Protein AF-A0A4Y8V5C7-F1 (afdb_monomer_lite)

Secondary structure (DSSP, 8-state):
---HHHHHHHHHHHHHHHHHHHHHHHHHHHHHHHHHHHHHHS----EEEPPPEEETTEEEEEEEEGGGTT-TTGGG--EEEEEEEE-SSB-TTSSBPHHHHHHHHHHHHHHHHHHHHH--SSSPPEEEEEEEETTEEEEEEEES-HHHHHHHHHH---SS--EEEEEE-TT-HHHHHHHHT-

InterPro domains:
  IPR016097 Domain of unknown function DUF695 [PF05117] (61-177)

Structure (mmCIF, N/CA/C/O backbone):
data_AF-A0A4Y8V5C7-F1
#
_entry.id   AF-A0A4Y8V5C7-F1
#
loop_
_atom_site.group_PDB
_atom_site.id
_atom_site.type_symbol
_atom_site.label_atom_id
_atom_site.label_alt_id
_atom_site.label_comp_id
_atom_site.label_asym_id
_atom_site.label_entity_id
_atom_site.label_seq_id
_atom_site.pdbx_PDB_ins_code
_atom_site.Cartn_x
_atom_site.Cartn_y
_atom_site.Cartn_z
_atom_site.occupancy
_atom_site.B_iso_or_equiv
_atom_site.auth_seq_id
_atom_site.auth_comp_id
_atom_site.auth_asym_id
_atom_site.auth_atom_id
_atom_site.pdbx_PDB_model_num
ATOM 1 N N . MET A 1 1 ? 67.498 27.446 -24.872 1.00 53.22 1 MET A N 1
ATOM 2 C CA . MET A 1 1 ? 66.660 26.979 -25.997 1.00 53.22 1 MET A CA 1
ATOM 3 C C . MET A 1 1 ? 65.796 25.838 -25.494 1.00 53.22 1 MET A C 1
A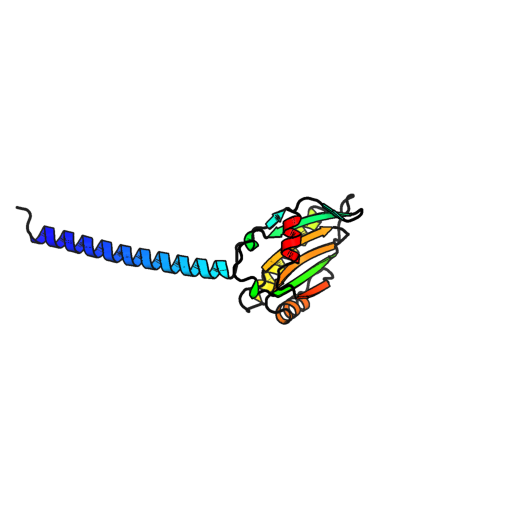TOM 5 O O . MET A 1 1 ? 66.344 24.802 -25.145 1.00 53.22 1 MET A O 1
ATOM 9 N N . ILE A 1 2 ? 64.482 26.037 -25.371 1.00 54.59 2 ILE A N 1
ATOM 10 C CA . ILE A 1 2 ? 63.567 24.929 -25.064 1.00 54.59 2 ILE A CA 1
ATOM 11 C C . ILE A 1 2 ? 63.483 24.082 -26.333 1.00 54.59 2 ILE A C 1
ATOM 13 O O . ILE A 1 2 ? 63.155 24.597 -27.400 1.00 54.59 2 ILE A O 1
ATOM 17 N N . SER A 1 3 ? 63.869 22.812 -26.229 1.00 61.34 3 SER A N 1
ATOM 18 C CA . SER A 1 3 ? 63.880 21.898 -27.368 1.00 61.34 3 SER A CA 1
ATOM 19 C C . SER A 1 3 ? 62.454 21.690 -27.875 1.00 61.34 3 SER A C 1
ATOM 21 O O . SER A 1 3 ? 61.554 21.420 -27.082 1.00 61.34 3 SER A O 1
ATOM 23 N N . ILE A 1 4 ? 62.248 21.780 -29.189 1.00 68.81 4 ILE A N 1
ATOM 24 C CA . ILE A 1 4 ? 60.952 21.562 -29.859 1.00 68.81 4 ILE A CA 1
ATOM 25 C C . ILE A 1 4 ? 60.333 20.215 -29.442 1.00 68.81 4 ILE A C 1
ATOM 27 O O . ILE A 1 4 ? 59.126 20.114 -29.234 1.00 68.81 4 ILE A O 1
ATOM 31 N N . THR A 1 5 ? 61.167 19.202 -29.199 1.00 65.56 5 THR A N 1
ATOM 32 C CA . THR A 1 5 ? 60.768 17.896 -28.650 1.00 65.56 5 THR A CA 1
ATOM 33 C C . THR A 1 5 ? 60.059 17.980 -27.296 1.00 65.56 5 THR A C 1
ATOM 35 O O . THR A 1 5 ? 59.131 17.215 -27.049 1.00 65.56 5 THR A O 1
ATOM 38 N N . TYR A 1 6 ? 60.448 18.917 -26.430 1.00 62.59 6 TYR A N 1
ATOM 39 C CA . TYR A 1 6 ? 59.847 19.100 -25.105 1.00 62.59 6 TYR A CA 1
ATOM 40 C C . TYR A 1 6 ? 58.439 19.705 -25.196 1.00 62.59 6 TYR A C 1
ATOM 42 O O . TYR A 1 6 ? 57.545 19.331 -24.440 1.00 62.59 6 TYR A O 1
ATOM 50 N N . ILE A 1 7 ? 58.228 20.599 -26.168 1.00 67.19 7 ILE A N 1
ATOM 51 C CA . ILE A 1 7 ? 56.924 21.214 -26.448 1.00 67.19 7 ILE A CA 1
ATOM 52 C C . ILE A 1 7 ? 55.963 20.160 -27.012 1.00 67.19 7 ILE A C 1
ATOM 54 O O . ILE A 1 7 ? 54.833 20.046 -26.545 1.00 67.19 7 ILE A O 1
ATOM 58 N N . ILE A 1 8 ? 56.428 19.333 -27.955 1.00 69.00 8 ILE A N 1
ATOM 59 C CA . ILE A 1 8 ? 55.624 18.256 -28.555 1.00 69.00 8 ILE A CA 1
ATOM 60 C C . ILE A 1 8 ? 55.195 17.229 -27.498 1.00 69.00 8 ILE A C 1
ATOM 62 O O . ILE A 1 8 ? 54.029 16.841 -27.460 1.00 69.00 8 ILE A O 1
ATOM 66 N N . ALA A 1 9 ? 56.100 16.827 -26.600 1.00 66.81 9 ALA A N 1
ATOM 67 C CA . ALA A 1 9 ? 55.779 15.885 -25.529 1.00 66.81 9 ALA A CA 1
ATOM 68 C C . ALA A 1 9 ? 54.687 16.420 -24.582 1.00 66.81 9 ALA A C 1
ATOM 70 O O . ALA A 1 9 ? 53.768 15.682 -24.226 1.00 66.81 9 ALA A O 1
ATOM 71 N N . TYR A 1 10 ? 54.741 17.708 -24.227 1.00 68.50 10 TYR A N 1
ATOM 72 C CA . TYR A 1 10 ? 53.725 18.349 -23.387 1.00 68.50 10 TYR A CA 1
ATOM 73 C C . TYR A 1 10 ? 52.365 18.466 -24.082 1.00 68.50 10 TYR A C 1
ATOM 75 O O . TYR A 1 10 ? 51.335 18.224 -23.455 1.00 68.50 10 TYR A O 1
ATOM 83 N N . VAL A 1 11 ? 52.348 18.786 -25.379 1.00 70.31 11 VAL A N 1
ATOM 84 C CA . VAL A 1 11 ? 51.108 18.846 -26.169 1.00 70.31 11 VAL A CA 1
ATOM 85 C C . VAL A 1 11 ? 50.475 17.456 -26.286 1.00 70.31 11 VAL A C 1
ATOM 87 O O . VAL A 1 11 ? 49.279 17.311 -26.040 1.00 70.31 11 VAL A O 1
ATOM 90 N N . CYS A 1 12 ? 51.266 16.416 -26.566 1.00 68.19 12 CYS A N 1
ATOM 91 C CA . CYS A 1 12 ? 50.776 15.037 -26.608 1.00 68.19 12 CYS A CA 1
ATOM 92 C C . CYS A 1 12 ? 50.243 14.568 -25.247 1.00 68.19 12 CYS A C 1
ATOM 94 O O . CYS A 1 12 ? 49.172 13.966 -25.186 1.00 68.19 12 CYS A O 1
ATOM 96 N N . ALA A 1 13 ? 50.938 14.878 -24.148 1.00 70.94 13 ALA A N 1
ATOM 97 C CA . ALA A 1 13 ? 50.460 14.568 -22.801 1.00 70.94 13 ALA A CA 1
ATOM 98 C C . ALA A 1 13 ? 49.139 15.293 -22.485 1.00 70.94 13 ALA A C 1
ATOM 100 O O . ALA A 1 13 ? 48.216 14.676 -21.954 1.00 70.94 13 ALA A O 1
ATOM 101 N N . GLY A 1 14 ? 49.011 16.566 -22.876 1.00 66.81 14 GLY A N 1
ATOM 102 C CA . GLY A 1 14 ? 47.777 17.342 -22.733 1.00 66.81 14 GLY A CA 1
ATOM 103 C C . GLY A 1 14 ? 46.595 16.734 -23.495 1.00 66.81 14 GLY A C 1
ATOM 104 O O . GLY A 1 14 ? 45.516 16.582 -22.924 1.00 66.81 14 GLY A O 1
ATOM 105 N N . ILE A 1 15 ? 46.804 16.309 -24.746 1.00 74.56 15 ILE A N 1
ATOM 106 C CA . ILE A 1 15 ? 45.775 15.641 -25.565 1.00 74.56 15 ILE A CA 1
ATOM 107 C C . ILE A 1 15 ? 45.364 14.297 -24.945 1.00 74.56 15 ILE A C 1
ATOM 109 O O . ILE A 1 15 ? 44.174 13.992 -24.867 1.00 74.56 15 ILE A O 1
ATOM 113 N N . CYS A 1 16 ? 46.320 13.510 -24.443 1.00 65.00 16 CYS A N 1
ATOM 114 C CA . CYS A 1 16 ? 46.028 12.246 -23.762 1.00 65.00 16 CYS A CA 1
ATOM 115 C C . CYS A 1 16 ? 45.196 12.445 -22.484 1.00 65.00 16 CYS A C 1
ATOM 117 O O . CYS A 1 16 ? 44.271 11.674 -22.230 1.00 65.00 16 CYS A O 1
ATOM 119 N N . ILE A 1 17 ? 45.489 13.484 -21.695 1.00 72.44 17 ILE A N 1
ATOM 120 C CA . ILE A 1 17 ? 44.722 13.822 -20.486 1.00 72.44 17 ILE A CA 1
ATOM 121 C C . ILE A 1 17 ? 43.298 14.267 -20.854 1.00 72.44 17 ILE A C 1
ATOM 123 O O . ILE A 1 17 ? 42.340 13.811 -20.231 1.00 72.44 17 ILE A O 1
ATOM 127 N N . LEU A 1 18 ? 43.140 15.091 -21.894 1.00 70.38 18 LEU A N 1
ATOM 128 C CA . LEU A 1 18 ? 41.831 15.503 -22.415 1.00 70.38 18 LEU A CA 1
ATOM 129 C C . LEU A 1 18 ? 40.987 14.303 -22.872 1.00 70.38 18 LEU A C 1
ATOM 131 O O . LEU A 1 18 ? 39.833 14.179 -22.468 1.00 70.38 18 LEU A O 1
ATOM 135 N N . ALA A 1 19 ? 41.574 13.369 -23.623 1.00 68.12 19 ALA A N 1
ATOM 136 C CA . ALA A 1 19 ? 40.881 12.162 -24.075 1.00 68.12 19 ALA A CA 1
ATOM 137 C C . ALA A 1 19 ? 40.468 11.232 -22.913 1.00 68.12 19 ALA A C 1
ATOM 139 O O . ALA A 1 19 ? 39.417 10.586 -22.961 1.00 68.12 19 ALA A O 1
ATOM 140 N N . LEU A 1 20 ? 41.277 11.158 -21.849 1.00 68.62 20 LEU A N 1
ATOM 141 C CA . LEU A 1 20 ? 40.932 10.420 -20.628 1.00 68.62 20 LEU A CA 1
ATOM 142 C C . LEU A 1 20 ? 39.769 11.077 -19.872 1.00 68.62 20 LEU A C 1
ATOM 144 O O . LEU A 1 20 ? 38.876 10.374 -19.395 1.00 68.62 20 LEU A O 1
ATOM 148 N N . LEU A 1 21 ? 39.749 12.410 -19.798 1.00 70.69 21 LEU A N 1
ATOM 149 C CA . LEU A 1 21 ? 38.664 13.171 -19.176 1.00 70.69 21 LEU A CA 1
ATOM 150 C C . LEU A 1 21 ? 37.345 13.030 -19.946 1.00 70.69 21 LEU A C 1
ATOM 152 O O . L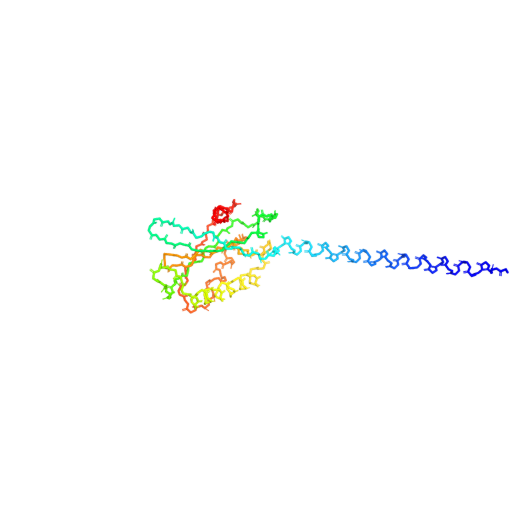EU A 1 21 ? 36.309 12.821 -19.319 1.00 70.69 21 LEU A O 1
ATOM 156 N N . GLU A 1 22 ? 37.364 13.056 -21.281 1.00 68.19 22 GLU A N 1
ATOM 157 C CA . GLU A 1 22 ? 36.162 12.812 -22.095 1.00 68.19 22 GLU A CA 1
ATOM 158 C C . GLU A 1 22 ? 35.582 11.410 -21.872 1.00 68.19 22 GLU A C 1
ATOM 160 O O . GLU A 1 22 ? 34.371 11.259 -21.698 1.00 68.19 22 GLU A O 1
ATOM 165 N N . LYS A 1 23 ? 36.434 10.376 -21.794 1.00 68.44 23 LYS A N 1
ATOM 166 C CA . LYS A 1 23 ? 35.988 9.011 -21.464 1.00 68.44 23 LYS A CA 1
ATOM 167 C C . LYS A 1 23 ? 35.363 8.925 -20.072 1.00 68.44 23 LYS A C 1
ATOM 169 O O . LYS A 1 23 ? 34.331 8.272 -19.912 1.00 68.44 23 LYS A O 1
ATOM 174 N N . LEU A 1 24 ? 35.959 9.586 -19.079 1.00 66.56 24 LEU A N 1
ATOM 175 C CA . LEU A 1 24 ? 35.408 9.661 -17.724 1.00 66.56 24 LEU A CA 1
ATOM 176 C C . LEU A 1 24 ? 34.049 10.373 -17.707 1.00 66.56 24 LEU A C 1
ATOM 178 O O . LEU A 1 24 ? 33.106 9.863 -17.107 1.00 66.56 24 LEU A O 1
ATOM 182 N N . LEU A 1 25 ? 33.914 11.501 -18.407 1.00 69.75 25 LEU A N 1
ATOM 183 C CA . LEU A 1 25 ? 32.648 12.231 -18.524 1.00 69.75 25 LEU A CA 1
ATOM 184 C C . LEU A 1 25 ? 31.564 11.394 -19.216 1.00 69.75 25 LEU A C 1
ATOM 186 O O . LEU A 1 25 ? 30.429 11.355 -18.739 1.00 69.75 25 LEU A O 1
ATOM 190 N N . GLY A 1 26 ? 31.912 10.675 -20.286 1.00 68.38 26 GLY A N 1
ATOM 191 C CA . GLY A 1 26 ? 31.005 9.744 -20.960 1.00 68.38 26 GLY A CA 1
ATOM 192 C C . GLY A 1 26 ? 30.540 8.606 -20.045 1.00 68.38 26 GLY A C 1
ATOM 193 O O . GLY A 1 26 ? 29.356 8.272 -20.021 1.00 68.38 26 GLY A O 1
ATOM 194 N N . PHE A 1 27 ? 31.441 8.057 -19.226 1.00 59.84 27 PHE A N 1
ATOM 195 C CA . PHE A 1 27 ? 31.105 7.030 -18.238 1.00 59.84 27 PHE A CA 1
ATOM 196 C C . PHE A 1 27 ? 30.188 7.562 -17.126 1.00 59.84 27 PHE A C 1
ATOM 198 O O . PHE A 1 27 ? 29.208 6.906 -16.769 1.00 59.84 27 PHE A O 1
ATOM 205 N N . VAL A 1 28 ? 30.437 8.775 -16.621 1.00 63.62 28 VAL A N 1
ATOM 206 C CA . VAL A 1 28 ? 29.553 9.431 -15.640 1.00 63.62 28 VAL A CA 1
ATOM 207 C C . VAL A 1 28 ? 28.172 9.700 -16.240 1.00 63.62 28 VAL A C 1
ATOM 209 O O . VAL A 1 28 ? 27.164 9.459 -15.576 1.00 63.62 28 VAL A O 1
ATOM 212 N N . ALA A 1 29 ? 28.100 10.151 -17.495 1.00 62.38 29 ALA A N 1
ATOM 213 C CA . ALA A 1 29 ? 26.833 10.352 -18.194 1.00 62.38 29 ALA A CA 1
ATOM 214 C C . ALA A 1 29 ? 26.058 9.034 -18.352 1.00 62.38 29 ALA A C 1
ATOM 216 O O . ALA A 1 29 ? 24.874 8.989 -18.025 1.00 62.38 29 ALA A O 1
ATOM 217 N N . TYR A 1 30 ? 26.735 7.951 -18.745 1.00 65.75 30 TYR A N 1
ATOM 218 C CA . TYR A 1 30 ? 26.144 6.615 -18.845 1.00 65.75 30 TYR A CA 1
ATOM 219 C C . TYR A 1 30 ? 25.599 6.111 -17.500 1.00 65.75 30 TYR A C 1
ATOM 221 O O . TYR A 1 30 ? 24.460 5.649 -17.428 1.00 65.75 30 TYR A O 1
ATOM 229 N N . ILE A 1 31 ? 26.366 6.253 -16.412 1.00 61.53 31 ILE A N 1
ATOM 230 C CA . ILE A 1 31 ? 25.903 5.893 -15.063 1.00 61.53 31 ILE A CA 1
ATOM 231 C C . ILE A 1 31 ? 24.690 6.733 -14.666 1.00 61.53 31 ILE A C 1
ATOM 233 O O . ILE A 1 31 ? 23.714 6.187 -14.149 1.00 61.53 31 ILE A O 1
ATOM 237 N N . ARG A 1 32 ? 24.728 8.047 -14.914 1.00 61.09 32 ARG A N 1
ATOM 238 C CA . ARG A 1 32 ? 23.629 8.967 -14.601 1.00 61.09 32 ARG A CA 1
ATOM 239 C C . ARG A 1 32 ? 22.358 8.595 -15.357 1.00 61.09 32 ARG A C 1
ATOM 241 O O . ARG A 1 32 ? 21.285 8.597 -14.759 1.00 61.09 32 ARG A O 1
ATOM 248 N N . ASP A 1 33 ? 22.466 8.269 -16.639 1.00 60.41 33 ASP A N 1
ATOM 249 C CA . ASP A 1 33 ? 21.318 7.888 -17.461 1.00 60.41 33 ASP A CA 1
ATOM 250 C C . ASP A 1 33 ? 20.768 6.517 -17.049 1.00 60.41 33 ASP A C 1
ATOM 252 O O . ASP A 1 33 ? 19.552 6.358 -16.922 1.00 60.41 33 ASP A O 1
ATOM 256 N N . GLY A 1 34 ? 21.644 5.567 -16.702 1.00 55.50 34 GLY A N 1
ATOM 257 C CA . GLY A 1 34 ? 21.257 4.301 -16.078 1.00 55.50 34 GLY A CA 1
ATOM 258 C C . GLY A 1 34 ? 20.501 4.508 -14.760 1.00 55.50 34 GLY A C 1
ATOM 259 O O . GLY A 1 34 ? 19.414 3.963 -14.572 1.00 55.50 34 GLY A O 1
ATOM 260 N N . TRP A 1 35 ? 21.011 5.367 -13.875 1.00 57.19 35 TRP A N 1
ATOM 261 C CA . TRP A 1 35 ? 20.349 5.745 -12.620 1.00 57.19 35 TRP A CA 1
ATOM 262 C C . TRP A 1 35 ? 19.014 6.452 -12.845 1.00 57.19 35 TRP A C 1
ATOM 264 O O . TRP A 1 35 ? 18.036 6.174 -12.153 1.00 57.19 35 TRP A O 1
ATOM 274 N N . LYS A 1 36 ? 18.938 7.342 -13.836 1.00 57.12 36 LYS A N 1
ATOM 275 C CA . LYS A 1 36 ? 17.700 8.024 -14.223 1.00 57.12 36 LYS A CA 1
ATOM 276 C C . LYS A 1 36 ? 16.653 7.020 -14.700 1.00 57.12 36 LYS A C 1
ATOM 278 O O . LYS A 1 36 ? 15.497 7.125 -14.299 1.00 57.12 36 LYS A O 1
ATOM 283 N N . HIS A 1 37 ? 17.048 6.023 -15.490 1.00 56.72 37 HIS A N 1
ATOM 284 C CA . HIS A 1 37 ? 16.163 4.931 -15.891 1.00 56.72 37 HIS A CA 1
ATOM 285 C C . HIS A 1 37 ? 15.721 4.069 -14.709 1.00 56.72 37 HIS A C 1
ATOM 287 O O . HIS A 1 37 ? 14.531 3.789 -14.597 1.00 56.72 37 HIS A O 1
ATOM 293 N N . VAL A 1 38 ? 16.618 3.710 -13.789 1.00 59.19 38 VAL A N 1
ATOM 294 C CA . VAL A 1 38 ? 16.252 2.951 -12.581 1.00 59.19 38 VAL A CA 1
ATOM 295 C C . VAL A 1 38 ? 15.279 3.742 -11.698 1.00 59.19 38 VAL A C 1
ATOM 297 O O . VAL A 1 38 ? 14.253 3.198 -11.299 1.00 59.19 38 VAL A O 1
ATOM 300 N N . ASN A 1 39 ? 15.510 5.037 -11.476 1.00 55.53 39 ASN A N 1
ATOM 301 C CA . ASN A 1 39 ? 14.617 5.899 -10.688 1.00 55.53 39 ASN A CA 1
ATOM 302 C C . ASN A 1 39 ? 13.261 6.144 -11.372 1.00 55.53 39 ASN A C 1
ATOM 304 O O . ASN A 1 39 ? 12.240 6.293 -10.702 1.00 55.53 39 ASN A O 1
ATOM 308 N N . GLN A 1 40 ? 13.216 6.146 -12.708 1.00 56.78 40 GLN A N 1
ATOM 309 C CA . GLN A 1 40 ? 11.959 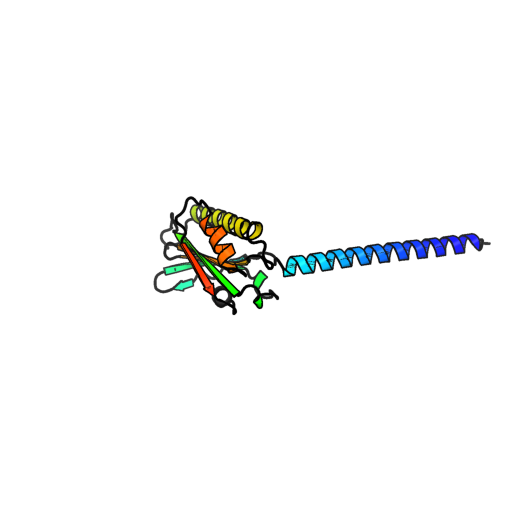6.156 -13.466 1.00 56.78 40 GLN A CA 1
ATOM 310 C C . GLN A 1 40 ? 11.174 4.842 -13.333 1.00 56.78 40 GLN A C 1
ATOM 312 O O . GLN A 1 40 ? 9.977 4.818 -13.618 1.00 56.78 40 GLN A O 1
ATOM 317 N N . LEU A 1 41 ? 11.822 3.745 -12.938 1.00 61.44 41 LEU A N 1
ATOM 318 C CA . LEU A 1 41 ? 11.180 2.454 -12.689 1.00 61.44 41 LEU A CA 1
ATOM 319 C C . LEU A 1 41 ? 10.798 2.271 -11.221 1.00 61.44 41 LEU A C 1
ATOM 321 O O . LEU A 1 41 ? 9.725 1.742 -10.944 1.00 61.44 41 LEU A O 1
ATOM 325 N N . CYS A 1 42 ? 11.638 2.765 -10.316 1.00 66.06 42 CYS A N 1
ATOM 326 C CA . CYS A 1 42 ? 11.494 2.698 -8.870 1.00 66.06 42 CYS A CA 1
ATOM 327 C C . CYS A 1 42 ? 11.774 4.086 -8.275 1.00 66.06 42 CYS A C 1
ATOM 329 O O . CYS A 1 42 ? 12.915 4.361 -7.904 1.00 66.06 42 CYS A O 1
ATOM 331 N N . PRO A 1 43 ? 10.775 4.980 -8.185 1.00 70.12 43 PRO A N 1
ATOM 332 C CA . PRO A 1 43 ? 10.974 6.271 -7.544 1.00 70.12 43 PRO A CA 1
ATOM 333 C C . PRO A 1 43 ? 11.329 6.069 -6.066 1.00 70.12 43 PRO A C 1
ATOM 335 O O . PRO A 1 43 ? 10.874 5.111 -5.429 1.00 70.12 43 PRO A O 1
ATOM 338 N N . ASN A 1 44 ? 12.125 6.986 -5.510 1.00 66.62 44 ASN A N 1
ATOM 339 C CA . ASN A 1 44 ? 12.454 6.964 -4.088 1.00 66.62 44 ASN A CA 1
ATOM 340 C C . ASN A 1 44 ? 11.169 7.011 -3.254 1.00 66.62 44 ASN A C 1
ATOM 342 O O . ASN A 1 44 ? 10.333 7.900 -3.427 1.00 66.62 44 ASN A O 1
ATOM 346 N N . LYS A 1 45 ? 11.027 6.047 -2.339 1.00 78.69 45 LYS A N 1
ATOM 347 C CA . LYS A 1 45 ? 9.927 6.006 -1.374 1.00 78.69 45 LYS A CA 1
ATOM 348 C C . LYS A 1 45 ? 10.132 7.146 -0.377 1.00 78.69 45 LYS A C 1
ATOM 350 O O . LYS A 1 45 ? 11.006 7.057 0.480 1.00 78.69 45 LYS A O 1
ATOM 355 N N . LYS A 1 46 ? 9.343 8.212 -0.511 1.00 85.94 46 LYS A N 1
ATOM 356 C CA . LYS A 1 46 ? 9.317 9.350 0.412 1.00 85.94 46 LYS A CA 1
ATOM 357 C C . LYS A 1 46 ? 7.921 9.424 1.014 1.00 85.94 46 LYS A C 1
ATOM 359 O O . LYS A 1 46 ? 7.032 10.016 0.413 1.00 85.94 46 LYS A O 1
ATOM 364 N N . LEU A 1 47 ? 7.731 8.733 2.137 1.00 88.94 47 LEU A N 1
ATOM 365 C CA . LEU A 1 47 ? 6.481 8.768 2.891 1.00 88.94 47 LEU A CA 1
ATOM 366 C C . LEU A 1 47 ? 6.451 10.033 3.750 1.00 88.94 47 LEU A C 1
ATOM 368 O O . LEU A 1 47 ? 7.389 10.265 4.508 1.00 88.94 47 LEU A O 1
ATOM 372 N N . GLU A 1 48 ? 5.391 10.816 3.613 1.00 92.25 48 GLU A N 1
ATOM 373 C CA . GLU A 1 48 ? 5.082 11.965 4.465 1.00 92.25 48 GLU A CA 1
ATOM 374 C C . GLU A 1 48 ? 3.789 11.681 5.227 1.00 92.25 48 GLU A C 1
ATOM 376 O O . GLU A 1 48 ? 2.922 10.960 4.722 1.00 92.25 48 GLU A O 1
ATOM 381 N N . ASP A 1 49 ? 3.714 12.187 6.455 1.00 92.31 49 ASP A N 1
ATOM 382 C CA . ASP A 1 49 ? 2.554 12.031 7.328 1.00 92.31 49 ASP A CA 1
ATOM 383 C C . ASP A 1 49 ? 1.383 12.853 6.787 1.00 92.31 49 ASP A C 1
ATOM 385 O O . ASP A 1 49 ? 1.568 13.987 6.348 1.00 92.31 49 ASP A O 1
ATOM 389 N N . LEU A 1 50 ? 0.194 12.255 6.787 1.00 90.56 50 LEU A N 1
ATOM 390 C CA . LEU A 1 50 ? -1.055 12.955 6.505 1.00 90.56 50 LEU A CA 1
ATOM 391 C C . LEU A 1 50 ? -1.424 13.837 7.699 1.00 90.56 50 LEU A C 1
ATOM 393 O O . LEU A 1 50 ? -1.074 13.520 8.839 1.00 90.56 50 LEU A O 1
ATOM 397 N N . ASN A 1 51 ? -2.194 14.893 7.451 1.00 87.81 51 ASN A N 1
ATOM 398 C CA . ASN A 1 51 ? -2.904 15.569 8.526 1.00 87.81 51 ASN A CA 1
ATOM 399 C C . ASN A 1 51 ? -3.842 14.568 9.197 1.00 87.81 51 ASN A C 1
ATOM 401 O O . ASN A 1 51 ? -4.505 13.779 8.527 1.00 87.81 51 ASN A O 1
ATOM 405 N N . THR A 1 52 ? -3.925 14.597 10.523 1.00 88.19 52 THR A N 1
ATOM 406 C CA . THR A 1 52 ? -4.941 13.819 11.229 1.00 88.19 52 THR A CA 1
ATOM 407 C C . THR A 1 52 ? -6.322 14.317 10.801 1.00 88.19 52 THR A C 1
ATOM 409 O O . THR A 1 52 ? -6.622 15.507 10.918 1.00 88.19 52 THR A O 1
ATOM 412 N N . PHE A 1 53 ? -7.174 13.415 10.317 1.00 88.38 53 PHE A N 1
ATOM 413 C CA . PHE A 1 53 ? -8.504 13.760 9.818 1.00 88.38 53 PHE A CA 1
ATOM 414 C C . PHE A 1 53 ? -9.584 12.892 10.461 1.00 88.38 53 PHE A C 1
ATOM 416 O O . PHE A 1 53 ? -9.325 11.824 11.018 1.00 88.38 53 PHE A O 1
ATOM 423 N N . THR A 1 54 ? -10.828 13.366 10.401 1.00 85.94 54 THR A N 1
ATOM 424 C CA . THR A 1 54 ? -11.987 12.645 10.935 1.00 85.94 54 THR A CA 1
ATOM 425 C C . THR A 1 54 ? -12.954 12.294 9.818 1.00 85.94 54 THR A C 1
ATOM 427 O O . THR A 1 54 ? -13.180 13.071 8.891 1.00 85.94 54 THR A O 1
ATOM 430 N N . LYS A 1 55 ? -13.543 11.100 9.896 1.00 83.44 55 LYS A N 1
ATOM 431 C CA . LYS A 1 55 ? -14.611 10.678 8.985 1.00 83.44 55 LYS A CA 1
ATOM 432 C C . LYS A 1 55 ? -15.745 10.065 9.790 1.00 83.44 55 LYS A C 1
ATOM 434 O O . LYS A 1 55 ? -15.635 8.931 10.263 1.00 83.44 55 LYS A O 1
ATOM 439 N N . GLY A 1 56 ? -16.830 10.827 9.931 1.00 84.94 56 GLY A N 1
ATOM 440 C CA . GLY A 1 56 ? -17.820 10.581 10.981 1.00 84.94 56 GLY A CA 1
ATOM 441 C C . GLY A 1 56 ? -17.177 10.800 12.352 1.00 84.94 56 GLY A C 1
ATOM 442 O O . GLY A 1 56 ? -16.356 11.698 12.501 1.00 84.94 56 GLY A O 1
ATOM 443 N N . ASP A 1 57 ? -17.467 9.923 13.311 1.00 83.38 57 ASP A N 1
ATOM 444 C CA . ASP A 1 57 ? -16.949 10.024 14.686 1.00 83.38 57 ASP A CA 1
ATOM 445 C C . ASP A 1 57 ? -15.603 9.304 14.893 1.00 83.38 57 ASP A C 1
ATOM 447 O O . ASP A 1 57 ? -15.265 8.906 16.006 1.00 83.38 57 ASP A O 1
ATOM 451 N N . LYS A 1 58 ? -14.854 9.044 13.814 1.00 87.06 58 LYS A N 1
ATOM 452 C CA . LYS A 1 58 ? -13.619 8.247 13.853 1.00 87.06 58 LYS A CA 1
ATOM 453 C C . LYS A 1 58 ? -12.426 9.064 13.398 1.00 87.06 58 LYS A C 1
ATOM 455 O O . LYS A 1 58 ? -12.507 9.744 12.373 1.00 87.06 58 LYS A O 1
ATOM 460 N N . LEU A 1 59 ? -11.341 8.945 14.156 1.00 91.50 59 LEU A N 1
ATOM 461 C CA . LEU A 1 59 ? -10.047 9.556 13.888 1.00 91.50 59 LEU A CA 1
ATOM 462 C C . LEU A 1 59 ? -9.220 8.667 12.956 1.00 91.50 59 LEU A C 1
ATOM 464 O O . LEU A 1 59 ? -9.273 7.437 13.055 1.00 91.50 59 LEU A O 1
ATOM 468 N N . TYR A 1 60 ? -8.479 9.298 12.052 1.00 92.50 60 TYR A N 1
ATOM 469 C CA . TYR A 1 60 ? -7.600 8.627 11.110 1.00 92.50 60 TYR A CA 1
ATOM 470 C C . TYR A 1 60 ? -6.242 9.317 11.050 1.00 92.50 60 TYR A C 1
ATOM 472 O O . TYR A 1 60 ? -6.145 10.545 11.060 1.00 92.50 60 TYR A O 1
ATOM 480 N N . GLU A 1 61 ? -5.208 8.495 10.924 1.00 94.25 61 GLU A N 1
ATOM 481 C CA . GLU A 1 61 ? -3.830 8.898 10.657 1.00 94.25 61 GLU A CA 1
ATOM 482 C C . GLU A 1 61 ? -3.306 8.115 9.455 1.00 94.25 61 GLU A C 1
ATOM 484 O O . GLU A 1 61 ? -3.875 7.103 9.047 1.00 94.25 61 GLU A O 1
ATOM 489 N N . GLY A 1 62 ? -2.217 8.559 8.845 1.00 93.94 62 GLY A N 1
ATOM 490 C CA . GLY A 1 62 ? -1.648 7.813 7.736 1.00 93.94 62 GLY A CA 1
ATOM 491 C C . GLY A 1 62 ? -0.422 8.462 7.144 1.00 93.94 62 GLY A C 1
ATOM 492 O O . GLY A 1 62 ? 0.049 9.498 7.606 1.00 93.94 62 GLY A O 1
ATOM 493 N N . LYS A 1 63 ? 0.091 7.836 6.088 1.00 95.38 63 LYS A N 1
ATOM 494 C CA . LYS A 1 63 ? 1.215 8.361 5.313 1.00 95.38 63 LYS A CA 1
ATOM 495 C C . LYS A 1 63 ? 0.971 8.196 3.828 1.00 95.38 63 LYS A C 1
ATOM 497 O O . LYS A 1 63 ? 0.398 7.197 3.391 1.00 95.38 63 LYS A O 1
ATOM 502 N N . VAL A 1 64 ? 1.514 9.108 3.032 1.00 95.44 64 VAL A N 1
ATOM 503 C CA . VAL A 1 64 ? 1.463 9.056 1.567 1.00 95.44 64 VAL A CA 1
ATOM 504 C C . VAL A 1 64 ? 2.846 9.235 0.958 1.00 95.44 64 VAL A C 1
ATOM 506 O O . VAL A 1 64 ? 3.693 9.982 1.440 1.00 95.44 64 VAL A O 1
ATOM 509 N N . ASN A 1 65 ? 3.106 8.516 -0.128 1.00 93.50 65 ASN A N 1
ATOM 510 C CA . ASN A 1 65 ? 4.378 8.527 -0.828 1.00 93.50 65 ASN A CA 1
ATOM 511 C C . ASN A 1 65 ? 4.440 9.696 -1.819 1.00 93.50 65 ASN A C 1
ATOM 513 O O . ASN A 1 65 ? 4.185 9.537 -3.017 1.00 93.50 65 ASN A O 1
ATOM 517 N N . VAL A 1 66 ? 4.811 10.882 -1.340 1.00 91.62 66 VAL A N 1
ATOM 518 C CA . VAL A 1 66 ? 4.881 12.101 -2.165 1.00 91.62 66 VAL A CA 1
ATOM 519 C C . VAL A 1 66 ? 5.901 12.016 -3.301 1.00 91.62 66 VAL A C 1
ATOM 521 O O . VAL A 1 66 ? 5.782 12.742 -4.289 1.00 91.62 66 VAL A O 1
ATOM 524 N N . GLY A 1 67 ? 6.860 11.084 -3.225 1.00 87.12 67 GLY A N 1
ATOM 525 C CA . GLY A 1 67 ? 7.787 10.779 -4.321 1.00 87.12 67 GLY A CA 1
ATOM 526 C C . GLY A 1 67 ? 7.078 10.372 -5.620 1.00 87.12 67 GLY A C 1
ATOM 527 O O . GLY A 1 67 ? 7.653 10.478 -6.703 1.00 87.12 67 GLY A O 1
ATOM 528 N N . LEU A 1 68 ? 5.805 9.967 -5.540 1.00 89.88 68 LEU A N 1
ATOM 529 C CA . LEU A 1 68 ? 4.991 9.582 -6.691 1.00 89.88 68 LEU A CA 1
ATOM 530 C C . LEU A 1 68 ? 4.278 10.755 -7.385 1.00 89.88 68 LEU A C 1
ATOM 532 O O . LEU A 1 68 ? 3.729 10.568 -8.478 1.00 89.88 68 LEU A O 1
ATOM 536 N N . ARG A 1 69 ? 4.311 11.977 -6.823 1.00 88.00 69 ARG A N 1
ATOM 537 C CA . ARG A 1 69 ? 3.649 13.170 -7.399 1.00 88.00 69 ARG A CA 1
ATOM 538 C C . ARG A 1 69 ? 4.057 13.437 -8.849 1.00 88.00 69 ARG A C 1
ATOM 540 O O . ARG A 1 69 ? 3.206 13.762 -9.665 1.00 88.00 69 ARG A O 1
ATOM 547 N N . ASN A 1 70 ? 5.323 13.191 -9.181 1.00 84.00 70 ASN A N 1
ATOM 548 C CA . ASN A 1 70 ? 5.878 13.420 -10.519 1.00 84.00 70 ASN A CA 1
ATOM 549 C C . ASN A 1 70 ? 6.236 12.116 -11.250 1.00 84.00 70 ASN A C 1
ATOM 551 O O . ASN A 1 70 ? 7.058 12.115 -12.168 1.00 84.00 70 ASN A O 1
ATOM 555 N N . TYR A 1 71 ? 5.664 10.981 -10.832 1.00 87.56 71 TYR A N 1
ATOM 556 C CA . TYR A 1 71 ? 5.968 9.696 -11.451 1.00 87.56 71 TYR A CA 1
ATOM 557 C C . TYR A 1 71 ? 5.469 9.650 -12.901 1.00 87.56 71 TYR A C 1
ATOM 559 O O . TYR A 1 71 ? 4.279 9.785 -13.164 1.00 87.56 71 TYR A O 1
ATOM 567 N N . GLN A 1 72 ? 6.377 9.443 -13.856 1.00 81.56 72 GLN A N 1
ATOM 568 C CA . GLN A 1 72 ? 6.066 9.574 -15.287 1.00 81.56 72 GLN A CA 1
ATOM 569 C C . GLN A 1 72 ? 5.329 8.360 -15.878 1.00 81.56 72 GLN A C 1
ATOM 571 O O . GLN A 1 72 ? 4.681 8.487 -16.911 1.00 81.56 72 GLN A O 1
ATOM 576 N N . LYS A 1 73 ? 5.406 7.183 -15.241 1.00 83.31 73 LYS A N 1
ATOM 577 C CA . LYS A 1 73 ? 4.867 5.914 -15.775 1.00 83.31 73 LYS A CA 1
ATOM 578 C C . LYS A 1 73 ? 3.548 5.484 -15.120 1.00 83.31 73 LYS A C 1
ATOM 580 O O . LYS A 1 73 ? 3.247 4.292 -15.059 1.00 83.31 73 LYS A O 1
ATOM 585 N N . ARG A 1 74 ? 2.745 6.435 -14.620 1.00 84.56 74 ARG A N 1
ATOM 586 C CA . ARG A 1 74 ? 1.436 6.150 -13.987 1.00 84.56 74 ARG A CA 1
ATOM 587 C C . ARG A 1 74 ? 0.509 5.342 -14.887 1.00 84.56 74 ARG A C 1
ATOM 589 O O . ARG A 1 74 ? -0.156 4.427 -14.423 1.00 84.56 74 ARG A O 1
ATOM 596 N N . ASN A 1 75 ? 0.540 5.625 -16.186 1.00 84.88 75 ASN A N 1
ATOM 597 C CA . ASN A 1 75 ? -0.231 4.921 -17.206 1.00 84.88 75 ASN A CA 1
ATOM 598 C C . ASN A 1 75 ? 0.070 3.414 -17.299 1.00 84.88 75 ASN A C 1
ATOM 600 O O . ASN A 1 75 ? -0.726 2.695 -17.892 1.00 84.88 75 ASN A O 1
ATOM 604 N N . LEU A 1 76 ? 1.192 2.929 -16.759 1.00 87.69 76 LEU A N 1
ATOM 605 C CA . LEU A 1 76 ? 1.531 1.502 -16.729 1.00 87.69 76 LEU A CA 1
ATOM 606 C C . LEU A 1 76 ? 1.053 0.804 -15.446 1.00 87.69 76 LEU A C 1
ATOM 608 O O . LEU A 1 76 ? 0.910 -0.415 -15.435 1.00 87.69 76 LEU A O 1
ATOM 612 N N . LEU A 1 77 ? 0.772 1.562 -14.385 1.00 92.00 77 LEU A N 1
ATOM 613 C CA . LEU A 1 77 ? 0.249 1.062 -13.115 1.00 92.00 77 LEU A CA 1
ATOM 614 C C . LEU A 1 77 ? -1.226 1.452 -13.004 1.00 92.00 77 LEU A C 1
ATOM 616 O O . LEU A 1 77 ? -1.563 2.515 -12.489 1.00 92.00 77 LEU A O 1
ATOM 620 N N . LYS A 1 78 ? -2.100 0.607 -13.555 1.00 93.81 78 LYS A N 1
ATOM 621 C CA . LYS A 1 78 ? -3.536 0.900 -13.713 1.00 93.81 78 LYS A CA 1
ATOM 622 C C . LYS A 1 78 ? -4.422 0.237 -12.667 1.00 93.81 78 LYS A C 1
ATOM 624 O O . LYS A 1 78 ? -5.640 0.274 -12.809 1.00 93.81 78 LYS A O 1
ATOM 629 N N . TRP A 1 79 ? -3.838 -0.415 -11.672 1.00 96.00 79 TRP A N 1
ATOM 630 C CA . TRP A 1 79 ? -4.574 -1.158 -10.659 1.00 96.00 79 TRP A CA 1
ATOM 631 C C . TRP A 1 79 ? -4.151 -0.692 -9.278 1.00 96.00 79 TRP A C 1
ATOM 633 O O . TRP A 1 79 ? -2.962 -0.647 -8.980 1.00 96.00 79 TRP A O 1
ATOM 643 N N . CYS A 1 80 ? -5.125 -0.373 -8.438 1.00 96.62 80 CYS A N 1
ATOM 644 C CA . CYS A 1 80 ? -4.931 -0.152 -7.020 1.00 96.62 80 CYS A CA 1
ATOM 645 C C . CYS A 1 80 ? -5.166 -1.472 -6.279 1.00 96.62 80 CYS A C 1
ATOM 647 O O . CYS A 1 80 ? -6.246 -2.065 -6.344 1.00 96.62 80 CYS A O 1
ATOM 649 N N . CYS A 1 81 ? -4.129 -1.931 -5.592 1.00 96.06 81 CYS A N 1
ATOM 650 C CA . CYS A 1 81 ? -4.178 -3.013 -4.630 1.00 96.06 81 CYS A CA 1
ATOM 651 C C . CYS A 1 81 ? -4.317 -2.406 -3.234 1.00 96.06 81 CYS A C 1
ATOM 653 O O . CYS A 1 81 ? -3.367 -1.800 -2.737 1.00 96.06 81 CYS A O 1
ATOM 655 N N . GLN A 1 82 ? -5.463 -2.606 -2.590 1.00 96.25 82 GLN A N 1
ATOM 656 C CA . GLN A 1 82 ? -5.659 -2.259 -1.186 1.00 96.25 82 GLN A CA 1
ATOM 657 C C . GLN A 1 82 ? -5.540 -3.522 -0.340 1.00 96.25 82 GLN A C 1
ATOM 659 O O . GLN A 1 82 ? -6.276 -4.482 -0.559 1.00 96.25 82 GLN A O 1
ATOM 664 N N . VAL A 1 83 ? -4.640 -3.514 0.639 1.00 94.81 83 VAL A N 1
ATOM 665 C CA . VAL A 1 83 ? -4.544 -4.542 1.677 1.00 94.81 83 VAL A CA 1
ATOM 666 C C . VAL A 1 83 ? -5.079 -3.953 2.973 1.00 94.81 83 VAL A C 1
ATOM 668 O O . VAL A 1 83 ? -4.609 -2.912 3.421 1.00 94.81 83 VAL A O 1
ATOM 671 N N . THR A 1 84 ? -6.056 -4.619 3.571 1.00 94.75 84 THR A N 1
ATOM 672 C CA . THR A 1 84 ? -6.657 -4.240 4.847 1.00 94.75 84 THR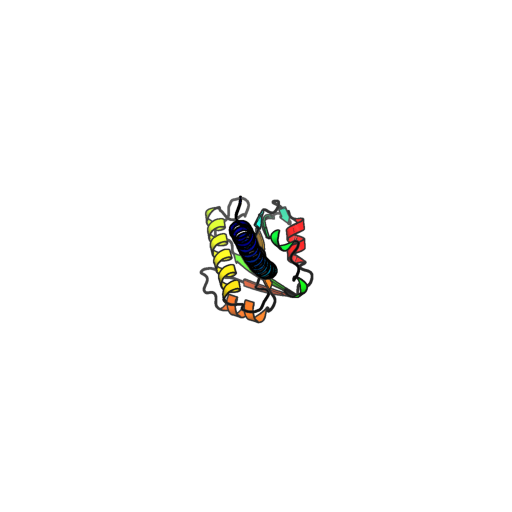 A CA 1
ATOM 673 C C . THR A 1 84 ? -6.193 -5.207 5.925 1.00 94.75 84 THR A C 1
ATOM 675 O O . THR A 1 84 ? -6.370 -6.425 5.812 1.00 94.75 84 THR A O 1
ATOM 678 N N . VAL A 1 85 ? -5.604 -4.642 6.974 1.00 93.62 85 VAL A N 1
ATOM 679 C CA . VAL A 1 85 ? -5.089 -5.345 8.148 1.00 93.62 85 VAL A CA 1
ATOM 680 C C . VAL A 1 85 ? -5.919 -4.921 9.358 1.00 93.62 85 VAL A C 1
ATOM 682 O O . VAL A 1 85 ? -6.105 -3.719 9.542 1.00 93.62 85 VAL A O 1
ATOM 685 N N . PRO A 1 86 ? -6.426 -5.843 10.189 1.00 93.12 86 PRO A N 1
ATOM 686 C CA . PRO A 1 86 ? -7.007 -5.467 11.473 1.00 93.12 86 PRO A CA 1
ATOM 687 C C . PRO A 1 86 ? -5.925 -4.904 12.403 1.00 93.12 86 PRO A C 1
ATOM 689 O O . PRO A 1 86 ? -4.803 -5.412 12.428 1.00 93.12 86 PRO A O 1
ATOM 692 N N . ILE A 1 87 ? -6.275 -3.866 13.159 1.00 93.69 87 ILE A N 1
ATOM 693 C CA . ILE A 1 87 ? -5.435 -3.314 14.226 1.00 93.69 87 ILE A CA 1
ATOM 694 C C . ILE A 1 87 ? -5.737 -4.096 15.504 1.00 93.69 87 ILE A C 1
ATOM 696 O O . ILE A 1 87 ? -6.897 -4.204 15.901 1.00 93.69 87 ILE A O 1
ATOM 700 N N . GLU A 1 88 ? -4.707 -4.668 16.125 1.00 92.19 88 GLU A N 1
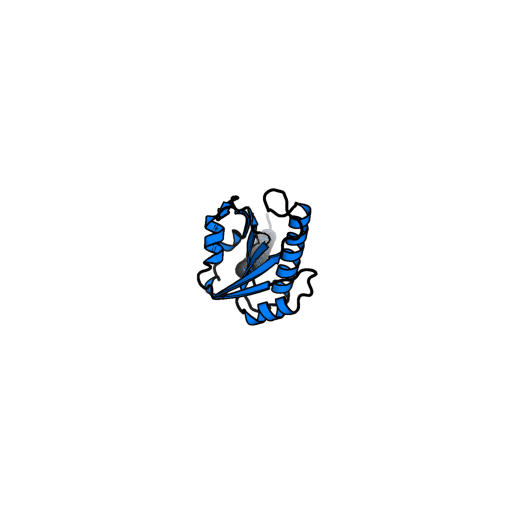ATOM 701 C CA . GLU A 1 88 ? -4.874 -5.556 17.286 1.00 92.19 88 GLU A CA 1
ATOM 702 C C . GLU A 1 88 ? -4.837 -4.805 18.622 1.00 92.19 88 GLU A C 1
ATOM 704 O O . GLU A 1 88 ? -5.576 -5.151 19.542 1.00 92.19 88 GLU A O 1
ATOM 709 N N . GLU A 1 89 ? -4.011 -3.761 18.723 1.00 92.94 89 GLU A N 1
ATOM 710 C CA . GLU A 1 89 ? -3.856 -2.946 19.930 1.00 92.94 89 GLU A CA 1
ATOM 711 C C . GLU A 1 89 ? -4.092 -1.467 19.591 1.00 92.94 89 GLU A C 1
ATOM 713 O O . GLU A 1 89 ? -3.345 -0.871 18.812 1.00 92.94 89 GLU A O 1
ATOM 718 N N . MET A 1 90 ? -5.123 -0.871 20.193 1.00 93.56 90 MET A N 1
ATOM 719 C CA . MET A 1 90 ? -5.511 0.527 19.983 1.00 93.56 90 MET A CA 1
ATOM 720 C C . MET A 1 90 ? -5.456 1.327 21.283 1.00 93.56 90 MET A C 1
ATOM 722 O O . MET A 1 90 ? -5.583 0.762 22.370 1.00 93.56 90 MET A O 1
ATOM 726 N N . ASP A 1 91 ? -5.275 2.635 21.158 1.00 90.81 91 ASP A N 1
ATOM 727 C CA . ASP A 1 91 ? -5.403 3.597 22.245 1.00 90.81 91 ASP A CA 1
ATOM 728 C C . ASP A 1 91 ? -6.864 4.039 22.469 1.00 90.81 91 ASP A C 1
ATOM 730 O O . ASP A 1 91 ? -7.801 3.575 21.813 1.00 90.81 91 ASP A O 1
ATOM 734 N N . GLU A 1 92 ? -7.063 4.953 23.419 1.00 86.12 92 GLU A N 1
ATOM 735 C CA . GLU A 1 92 ? -8.380 5.495 23.778 1.00 86.12 92 GLU A CA 1
ATOM 736 C C . GLU A 1 92 ? -9.044 6.298 22.644 1.00 86.12 92 GLU A C 1
ATOM 738 O O . GLU A 1 92 ? -10.260 6.489 22.656 1.00 86.12 92 GLU A O 1
ATOM 743 N N . GLN A 1 93 ? -8.267 6.755 21.658 1.00 83.56 93 GLN A N 1
ATOM 744 C CA . GLN A 1 93 ? -8.739 7.523 20.504 1.00 83.56 93 GLN A CA 1
ATOM 745 C C . GLN A 1 93 ? -9.086 6.618 19.309 1.00 83.56 93 GLN A C 1
ATOM 747 O O . GLN A 1 93 ? -9.572 7.102 18.284 1.00 83.56 93 GLN A O 1
ATOM 752 N N . GLY A 1 94 ? -8.886 5.301 19.441 1.00 84.62 94 GLY A N 1
ATOM 753 C CA . GLY A 1 94 ? -9.140 4.325 18.383 1.00 84.62 94 GLY A CA 1
ATOM 754 C C . GLY A 1 94 ? -8.044 4.278 17.315 1.00 84.62 94 GLY A C 1
ATOM 755 O O . GLY A 1 94 ? -8.294 3.788 16.209 1.00 84.62 94 GLY A O 1
ATOM 756 N N . LEU A 1 95 ? -6.850 4.784 17.636 1.00 91.56 95 LEU A N 1
ATOM 757 C CA . LEU A 1 95 ? -5.649 4.716 16.809 1.00 91.56 95 LEU A CA 1
ATOM 758 C C . LEU A 1 95 ? -4.731 3.582 17.290 1.00 91.56 95 LEU A C 1
ATOM 760 O O . LEU A 1 95 ? -4.829 3.156 18.440 1.00 91.56 95 LEU A O 1
ATOM 764 N N . PRO A 1 96 ? -3.848 3.036 16.436 1.00 93.75 96 PRO A N 1
ATOM 765 C CA . PRO A 1 96 ? -2.912 1.999 16.858 1.00 93.75 96 PRO A CA 1
ATOM 766 C C . PRO A 1 96 ? -1.931 2.530 17.910 1.00 93.75 96 PRO A C 1
ATOM 768 O O . PRO A 1 96 ? -1.403 3.634 17.780 1.00 93.75 96 PRO A O 1
ATOM 771 N N . THR A 1 97 ? -1.625 1.716 18.923 1.00 94.50 97 THR A N 1
ATOM 772 C CA . THR A 1 97 ? -0.562 2.044 19.889 1.00 94.50 97 THR A CA 1
ATOM 773 C C . THR A 1 97 ? 0.804 2.126 19.197 1.00 94.50 97 THR A C 1
ATOM 775 O O . THR A 1 97 ? 1.005 1.543 18.136 1.00 94.50 97 THR A O 1
ATOM 778 N N . GLU A 1 98 ? 1.805 2.764 19.809 1.00 93.38 98 GLU A N 1
ATOM 779 C CA . GLU A 1 98 ? 3.163 2.837 19.229 1.00 93.38 98 GLU A CA 1
ATOM 780 C C . GLU A 1 98 ? 3.784 1.458 18.946 1.00 93.38 98 GLU A C 1
ATOM 782 O O . GLU A 1 98 ? 4.470 1.250 17.940 1.00 93.38 98 GLU A O 1
ATOM 787 N N . LYS A 1 99 ? 3.503 0.478 19.812 1.00 94.19 99 LYS A N 1
ATOM 788 C CA . LYS A 1 99 ? 3.903 -0.917 19.598 1.00 94.19 99 LYS A CA 1
ATOM 789 C C . LYS A 1 99 ? 3.233 -1.488 18.346 1.00 94.19 99 LYS A C 1
ATOM 791 O O . LYS A 1 99 ? 3.893 -2.141 17.540 1.00 94.19 99 LYS A O 1
ATOM 796 N N . GLU A 1 100 ? 1.945 -1.217 18.169 1.00 94.12 100 GLU A N 1
ATOM 797 C CA . GLU A 1 100 ? 1.176 -1.687 17.024 1.00 94.12 100 GLU A CA 1
ATOM 798 C C . GLU A 1 100 ? 1.560 -0.980 15.720 1.00 94.12 100 GLU A C 1
ATOM 800 O O . GLU A 1 100 ? 1.714 -1.644 14.696 1.00 94.12 100 GLU A O 1
ATOM 805 N N . LYS A 1 101 ? 1.840 0.329 15.759 1.00 93.62 101 LYS A N 1
ATOM 806 C CA . LYS A 1 101 ? 2.394 1.094 14.628 1.00 93.62 101 LYS A CA 1
ATOM 807 C C . LYS A 1 101 ? 3.696 0.474 14.124 1.00 93.62 101 LYS A C 1
ATOM 809 O O . LYS A 1 101 ? 3.889 0.327 12.916 1.00 93.62 101 LYS A O 1
ATOM 814 N N . LYS A 1 102 ? 4.577 0.040 15.033 1.00 93.94 102 LYS A N 1
ATOM 815 C CA . LYS A 1 102 ? 5.808 -0.674 14.662 1.00 93.94 102 LYS A CA 1
ATOM 816 C C . LYS A 1 102 ? 5.511 -2.008 13.966 1.00 93.94 102 LYS A C 1
ATOM 818 O O . LYS A 1 102 ? 6.064 -2.259 12.897 1.00 93.94 102 LYS A O 1
ATOM 823 N N . ASN A 1 103 ? 4.614 -2.824 14.524 1.00 93.38 103 ASN A N 1
ATOM 824 C CA . ASN A 1 103 ? 4.222 -4.109 13.929 1.00 93.38 103 ASN A CA 1
ATOM 825 C C . ASN A 1 103 ? 3.619 -3.934 12.525 1.00 93.38 103 ASN A C 1
ATOM 827 O O . ASN A 1 103 ? 3.962 -4.667 11.595 1.00 93.38 103 ASN A O 1
ATOM 831 N N . LEU A 1 104 ? 2.744 -2.938 12.356 1.00 93.69 104 LEU A N 1
ATOM 832 C CA . LEU A 1 104 ? 2.160 -2.579 11.065 1.00 93.69 104 LEU A CA 1
ATOM 833 C C . LEU A 1 104 ? 3.236 -2.106 10.082 1.00 93.69 104 LEU A C 1
ATOM 835 O O . LEU A 1 104 ? 3.229 -2.522 8.924 1.00 93.69 104 LEU A O 1
ATOM 839 N N . GLY A 1 105 ? 4.200 -1.304 10.537 1.00 93.19 105 GLY A N 1
ATOM 840 C CA . GLY A 1 105 ? 5.346 -0.872 9.737 1.00 93.19 105 GLY A CA 1
ATOM 841 C C . GLY A 1 105 ? 6.191 -2.039 9.215 1.00 93.19 105 GLY A C 1
ATOM 842 O O . GLY A 1 105 ? 6.489 -2.096 8.017 1.00 93.19 105 GLY A O 1
ATOM 843 N N . ASP A 1 106 ? 6.521 -2.998 10.083 1.00 91.81 106 ASP A N 1
ATOM 844 C CA . ASP A 1 106 ? 7.277 -4.203 9.720 1.00 91.81 106 ASP A CA 1
ATOM 845 C C . ASP A 1 106 ? 6.496 -5.069 8.714 1.00 91.81 106 ASP A C 1
ATOM 847 O O . ASP A 1 106 ? 7.048 -5.529 7.707 1.00 91.81 106 ASP A O 1
ATOM 851 N N . LEU A 1 107 ? 5.183 -5.215 8.920 1.00 92.50 107 LEU A N 1
ATOM 852 C CA . LEU A 1 107 ? 4.277 -5.910 8.005 1.00 92.50 107 LEU A CA 1
ATOM 853 C C . LEU A 1 107 ? 4.218 -5.237 6.624 1.00 92.50 107 LEU A C 1
ATOM 855 O O . LEU A 1 107 ? 4.369 -5.909 5.599 1.00 92.50 107 LEU A O 1
ATOM 859 N N . ILE A 1 108 ? 4.042 -3.912 6.579 1.00 93.12 108 ILE A N 1
ATOM 860 C CA . ILE A 1 108 ? 4.058 -3.119 5.341 1.00 93.12 108 ILE A CA 1
ATOM 861 C C . ILE A 1 108 ? 5.392 -3.316 4.614 1.00 93.12 108 ILE A C 1
ATOM 863 O O . ILE A 1 108 ? 5.406 -3.513 3.396 1.00 93.12 108 ILE A O 1
ATOM 867 N N . GLY A 1 109 ? 6.509 -3.292 5.346 1.00 91.06 109 GLY A N 1
ATOM 868 C CA . GLY A 1 109 ? 7.846 -3.537 4.808 1.00 91.06 109 GLY A CA 1
ATOM 869 C C . GLY A 1 109 ? 7.985 -4.924 4.176 1.00 91.06 109 GLY A C 1
ATOM 870 O O . GLY A 1 109 ? 8.470 -5.041 3.048 1.00 91.06 109 GLY A O 1
ATOM 871 N N . ALA A 1 110 ? 7.503 -5.968 4.853 1.00 90.44 110 ALA A N 1
ATOM 872 C CA . ALA A 1 110 ? 7.544 -7.343 4.359 1.00 90.44 110 ALA A CA 1
ATOM 873 C C . ALA A 1 110 ? 6.693 -7.548 3.091 1.00 90.44 110 ALA A C 1
ATOM 875 O O . ALA A 1 110 ? 7.120 -8.237 2.152 1.00 90.44 110 ALA A O 1
ATOM 876 N N . ILE A 1 111 ? 5.506 -6.932 3.036 1.00 91.50 111 ILE A N 1
ATOM 877 C CA . ILE A 1 111 ? 4.632 -6.968 1.857 1.00 91.50 111 ILE A CA 1
ATOM 878 C C . ILE A 1 111 ? 5.282 -6.212 0.693 1.00 91.50 111 ILE A C 1
ATOM 880 O O . ILE A 1 111 ? 5.382 -6.766 -0.404 1.00 91.50 111 ILE A O 1
ATOM 884 N N . ASP A 1 112 ? 5.780 -4.991 0.925 1.00 91.00 112 ASP A N 1
ATOM 885 C CA . ASP A 1 112 ? 6.425 -4.166 -0.107 1.00 91.00 112 ASP A CA 1
ATOM 886 C C . ASP A 1 112 ? 7.638 -4.884 -0.714 1.00 91.00 112 ASP A C 1
ATOM 888 O O . ASP A 1 112 ? 7.767 -4.977 -1.936 1.00 91.00 112 ASP A O 1
ATOM 892 N N . LEU A 1 113 ? 8.489 -5.479 0.129 1.00 88.12 113 LEU A N 1
ATOM 893 C CA . LEU A 1 113 ? 9.636 -6.269 -0.315 1.00 88.12 113 LEU A CA 1
ATOM 894 C C . LEU A 1 113 ? 9.202 -7.479 -1.153 1.00 88.12 113 LEU A C 1
ATOM 896 O O . LEU A 1 113 ? 9.766 -7.743 -2.217 1.00 88.12 113 LEU A O 1
ATOM 900 N N . SER A 1 114 ? 8.175 -8.202 -0.704 1.00 89.88 114 SER A N 1
ATOM 901 C CA . SER A 1 114 ? 7.664 -9.374 -1.415 1.00 89.88 114 SER A CA 1
ATOM 902 C C . SER A 1 114 ? 7.089 -9.018 -2.782 1.00 89.88 114 SER A C 1
ATOM 904 O O . SER A 1 114 ? 7.361 -9.724 -3.756 1.00 89.88 114 SER A O 1
ATOM 906 N N . LEU A 1 115 ? 6.326 -7.926 -2.871 1.00 89.50 115 LEU A N 1
ATOM 907 C CA . LEU A 1 115 ? 5.779 -7.427 -4.128 1.00 89.50 115 LEU A CA 1
ATOM 908 C C . LEU A 1 115 ? 6.899 -7.007 -5.085 1.00 89.50 115 LEU A C 1
ATOM 910 O O . LEU A 1 115 ? 6.883 -7.435 -6.237 1.00 89.50 115 LEU A O 1
ATOM 914 N N . ARG A 1 116 ? 7.907 -6.266 -4.607 1.00 83.88 116 ARG A N 1
ATOM 915 C CA . ARG A 1 116 ? 9.058 -5.834 -5.420 1.00 83.88 116 ARG A CA 1
ATOM 916 C C . ARG A 1 116 ? 9.883 -6.999 -5.967 1.00 83.88 116 ARG A C 1
ATOM 918 O O . ARG A 1 116 ? 10.276 -6.967 -7.126 1.00 83.88 116 ARG A O 1
ATOM 925 N N . ILE A 1 117 ? 10.152 -8.022 -5.154 1.00 83.56 117 ILE A N 1
ATOM 926 C CA . ILE A 1 117 ? 10.993 -9.160 -5.565 1.00 83.56 117 ILE A CA 1
ATOM 927 C C . ILE A 1 117 ? 10.238 -10.104 -6.509 1.00 83.56 117 ILE A C 1
ATOM 929 O O . ILE A 1 117 ? 10.819 -10.652 -7.448 1.00 83.56 117 ILE A O 1
ATOM 933 N N . LYS A 1 118 ? 8.951 -10.354 -6.237 1.00 85.12 118 LYS A N 1
ATOM 934 C CA . LYS A 1 118 ? 8.195 -11.421 -6.911 1.00 85.12 118 LYS A CA 1
ATOM 935 C C . LYS A 1 118 ? 7.384 -10.928 -8.111 1.00 85.12 118 LYS A C 1
ATOM 937 O O . LYS A 1 118 ? 7.134 -11.728 -9.011 1.00 85.12 118 LYS A O 1
ATOM 942 N N . CYS A 1 119 ? 7.009 -9.649 -8.168 1.00 82.94 119 CYS A N 1
ATOM 943 C CA . CYS A 1 119 ? 6.376 -9.058 -9.350 1.00 82.94 119 CYS A CA 1
ATOM 944 C C . CYS A 1 119 ? 7.464 -8.530 -10.290 1.00 82.94 119 CYS A C 1
ATOM 946 O O . CYS A 1 119 ? 7.946 -7.416 -10.129 1.00 82.94 119 CYS A O 1
ATOM 948 N N . LYS A 1 120 ? 7.865 -9.356 -11.260 1.00 75.75 120 LYS A N 1
ATOM 949 C CA . LYS A 1 120 ? 8.959 -9.045 -12.197 1.00 75.75 120 LYS A CA 1
ATOM 950 C C . LYS A 1 120 ? 8.565 -8.076 -13.318 1.00 75.75 120 LYS A C 1
ATOM 952 O O . LYS A 1 120 ? 9.434 -7.626 -14.060 1.00 75.75 120 LYS A O 1
ATOM 957 N N . ASP A 1 121 ? 7.274 -7.781 -13.455 1.00 73.81 121 ASP A N 1
ATOM 958 C CA . ASP A 1 121 ? 6.765 -6.874 -14.478 1.00 73.81 121 ASP A CA 1
ATOM 959 C C . ASP A 1 121 ? 7.178 -5.432 -14.155 1.00 73.81 121 ASP A C 1
ATOM 961 O O . ASP A 1 121 ? 7.033 -4.965 -13.025 1.00 73.81 121 ASP A O 1
ATOM 965 N N . VAL A 1 122 ? 7.650 -4.707 -15.167 1.00 74.12 122 VAL A N 1
ATOM 966 C CA . VAL A 1 122 ? 8.128 -3.328 -15.036 1.00 74.12 122 VAL A CA 1
ATOM 967 C C . VAL A 1 122 ? 7.044 -2.354 -15.527 1.00 74.12 122 VAL A C 1
ATOM 969 O O . VAL A 1 122 ? 6.518 -2.549 -16.622 1.00 74.12 122 VAL A O 1
ATOM 972 N N . PRO A 1 123 ? 6.718 -1.275 -14.791 1.00 81.38 123 PRO A N 1
ATOM 973 C CA . PRO A 1 123 ? 7.274 -0.876 -13.497 1.00 81.38 123 PRO A CA 1
ATOM 974 C C . PRO A 1 123 ? 6.776 -1.752 -12.344 1.00 81.38 123 PRO A C 1
ATOM 976 O O . PRO A 1 123 ? 5.654 -2.248 -12.373 1.00 81.38 123 PRO A O 1
ATOM 979 N N . TYR A 1 124 ? 7.618 -1.904 -11.325 1.00 85.12 124 TYR A N 1
ATOM 980 C CA . TYR A 1 124 ? 7.301 -2.686 -10.133 1.00 85.12 124 TYR A CA 1
ATOM 981 C C . TYR A 1 124 ? 6.112 -2.082 -9.372 1.00 85.12 124 TYR A C 1
ATOM 983 O O . TYR A 1 124 ? 5.869 -0.877 -9.484 1.00 85.12 124 TYR A O 1
ATOM 991 N N . PRO A 1 125 ? 5.404 -2.878 -8.550 1.00 90.81 125 PRO A N 1
ATOM 992 C CA . PRO A 1 125 ? 4.435 -2.357 -7.595 1.00 90.81 125 PRO A CA 1
ATOM 993 C C . PRO A 1 125 ? 5.000 -1.197 -6.767 1.00 90.81 125 PRO A C 1
ATOM 995 O O . PRO A 1 125 ? 6.095 -1.303 -6.210 1.00 90.81 125 PRO A O 1
ATOM 998 N N . LEU A 1 126 ? 4.246 -0.102 -6.665 1.00 92.31 126 LEU A N 1
ATOM 999 C CA . LEU A 1 126 ? 4.646 1.092 -5.920 1.00 92.31 126 LEU A CA 1
ATOM 1000 C C . LEU A 1 126 ? 3.687 1.337 -4.765 1.00 92.31 126 LEU A C 1
ATOM 1002 O O . LEU A 1 126 ? 2.490 1.505 -4.981 1.00 92.31 126 LEU A O 1
ATOM 1006 N N . ILE A 1 127 ? 4.219 1.403 -3.546 1.00 93.69 127 ILE A N 1
ATOM 1007 C CA . ILE A 1 127 ? 3.434 1.802 -2.380 1.00 93.69 127 ILE A CA 1
ATOM 1008 C C . ILE A 1 127 ? 3.019 3.265 -2.500 1.00 93.69 127 ILE A C 1
ATOM 1010 O O . ILE A 1 127 ? 3.857 4.157 -2.654 1.00 93.69 127 ILE A O 1
ATOM 1014 N N . VAL A 1 128 ? 1.716 3.484 -2.419 1.00 94.12 128 VAL A N 1
ATOM 1015 C CA . VAL A 1 128 ? 1.065 4.790 -2.491 1.00 94.12 128 VAL A CA 1
ATOM 1016 C C . VAL A 1 128 ? 1.022 5.430 -1.119 1.00 94.12 128 VAL A C 1
ATOM 1018 O O . VAL A 1 128 ? 1.314 6.610 -0.988 1.00 94.12 128 VAL A O 1
ATOM 1021 N N . GLY A 1 129 ? 0.675 4.650 -0.103 1.00 94.50 129 GLY A N 1
ATOM 1022 C CA . GLY A 1 129 ? 0.450 5.140 1.245 1.00 94.50 129 GLY A CA 1
ATOM 1023 C C . GLY A 1 129 ? -0.365 4.151 2.060 1.00 94.50 129 GLY A C 1
ATOM 1024 O O . GLY A 1 129 ? -0.689 3.060 1.584 1.00 94.50 129 GLY A O 1
ATOM 1025 N N . PHE A 1 130 ? -0.694 4.538 3.281 1.00 95.62 130 PHE A N 1
ATOM 1026 C CA . PHE A 1 130 ? -1.582 3.793 4.158 1.00 95.62 130 PHE A CA 1
ATOM 1027 C C . PHE A 1 130 ? -2.359 4.740 5.064 1.00 95.62 130 PHE A C 1
ATOM 1029 O O . PHE A 1 130 ? -1.924 5.863 5.309 1.00 95.62 130 PHE A O 1
ATOM 1036 N N . VAL A 1 131 ? -3.505 4.264 5.538 1.00 95.75 131 VAL A N 1
ATOM 1037 C CA . VAL A 1 131 ? -4.386 4.966 6.471 1.00 95.75 131 VAL A CA 1
ATOM 1038 C C . VAL A 1 131 ? -4.763 4.009 7.589 1.00 95.75 131 VAL A C 1
ATOM 1040 O O . VAL A 1 131 ? -5.186 2.882 7.331 1.00 95.75 131 VAL A O 1
ATOM 1043 N N . GLU A 1 132 ? -4.624 4.476 8.814 1.00 94.56 132 GLU A N 1
ATOM 1044 C CA . GLU A 1 132 ? -4.918 3.797 10.064 1.00 94.56 132 GLU A CA 1
ATOM 1045 C C . GLU A 1 132 ? -6.105 4.484 10.726 1.00 94.56 132 GLU A C 1
ATOM 1047 O O . GLU A 1 132 ? -6.167 5.707 10.815 1.00 94.56 132 GLU A O 1
ATOM 1052 N N . GLY A 1 133 ? -7.070 3.690 11.165 1.00 90.75 133 GLY A N 1
ATOM 1053 C CA . GLY A 1 133 ? -8.256 4.180 11.852 1.00 90.75 133 GLY A CA 1
ATOM 1054 C C . GLY A 1 133 ? -9.416 3.224 11.651 1.00 90.75 133 GLY A C 1
ATOM 1055 O O . GLY A 1 133 ? -9.385 2.344 10.787 1.00 90.75 133 GLY A O 1
ATOM 1056 N N . ASN A 1 134 ? -10.462 3.372 12.463 1.00 89.56 134 ASN A N 1
ATOM 1057 C CA . ASN A 1 134 ? -11.622 2.479 12.405 1.00 89.56 134 ASN A CA 1
ATOM 1058 C C . ASN A 1 134 ? -11.231 0.985 12.515 1.00 89.56 134 ASN A C 1
ATOM 1060 O O . ASN A 1 134 ? -11.713 0.141 11.756 1.00 89.56 134 ASN A O 1
ATOM 1064 N N . ASN A 1 135 ? -10.339 0.666 13.455 1.00 91.00 135 ASN A N 1
ATOM 1065 C CA . ASN A 1 135 ? -9.865 -0.690 13.762 1.00 91.00 135 ASN A CA 1
ATOM 1066 C C . ASN A 1 135 ? -9.099 -1.390 12.623 1.00 91.00 135 ASN A C 1
ATOM 1068 O O . ASN A 1 135 ? -8.871 -2.601 12.691 1.00 91.00 135 ASN A O 1
ATOM 1072 N N . VAL A 1 136 ? -8.714 -0.670 11.565 1.00 93.50 136 VAL A N 1
ATOM 1073 C CA . VAL A 1 136 ? -7.987 -1.239 10.426 1.00 93.50 136 VAL A CA 1
ATOM 1074 C C . VAL A 1 136 ? -6.865 -0.325 9.937 1.00 93.50 136 VAL A C 1
ATOM 1076 O O . VAL A 1 136 ? -6.961 0.897 9.984 1.00 93.50 136 VAL A O 1
ATOM 1079 N N . CYS A 1 137 ? -5.814 -0.934 9.400 1.00 95.00 137 CYS A N 1
ATOM 1080 C CA . CYS A 1 137 ? -4.812 -0.280 8.569 1.00 95.00 137 CYS A CA 1
ATOM 1081 C C . CYS A 1 137 ? -5.077 -0.668 7.108 1.00 95.00 137 CYS A C 1
ATOM 1083 O O . CYS A 1 137 ? -5.023 -1.846 6.744 1.00 95.00 137 CYS A O 1
ATOM 1085 N N . SER A 1 138 ? -5.418 0.310 6.272 1.00 95.50 138 SER A N 1
ATOM 1086 C CA . SER A 1 138 ? -5.591 0.141 4.828 1.00 95.50 138 SER A CA 1
ATOM 1087 C C . SER A 1 138 ? -4.353 0.640 4.102 1.00 95.50 138 SER A C 1
ATOM 1089 O O . SER A 1 138 ? -4.052 1.828 4.138 1.00 95.50 138 SER A O 1
ATOM 1091 N N . ILE A 1 139 ? -3.655 -0.263 3.423 1.00 96.00 139 ILE A N 1
ATOM 1092 C CA . ILE A 1 139 ? -2.390 0.002 2.738 1.00 96.00 139 ILE A CA 1
ATOM 1093 C C . ILE A 1 139 ? -2.608 -0.117 1.234 1.00 96.00 139 ILE A C 1
ATOM 1095 O O . ILE A 1 139 ? -3.230 -1.072 0.767 1.00 96.00 139 ILE A O 1
ATOM 1099 N N . TYR A 1 140 ? -2.075 0.828 0.469 1.00 96.19 140 TYR A N 1
ATOM 1100 C CA . TYR A 1 140 ? -2.358 0.970 -0.953 1.00 96.19 140 TYR A CA 1
ATOM 1101 C C . TYR A 1 140 ? -1.085 0.837 -1.791 1.00 96.19 140 TYR A C 1
ATOM 1103 O O . TYR A 1 140 ? -0.088 1.522 -1.550 1.00 96.19 140 TYR A O 1
ATOM 1111 N N . TRP A 1 141 ? -1.145 0.006 -2.831 1.00 95.62 141 TRP A N 1
ATOM 1112 C CA . TRP A 1 141 ? -0.126 -0.096 -3.875 1.00 95.62 141 TRP A CA 1
ATOM 1113 C C . TRP A 1 141 ? -0.737 0.136 -5.251 1.00 95.62 141 TRP A C 1
ATOM 1115 O O . TRP A 1 141 ? -1.817 -0.371 -5.544 1.00 95.62 141 TRP A O 1
ATOM 1125 N N . MET A 1 142 ? -0.009 0.821 -6.129 1.00 95.25 142 MET A N 1
ATOM 1126 C CA . MET A 1 142 ? -0.290 0.797 -7.560 1.00 95.25 142 MET A CA 1
ATOM 1127 C C . MET A 1 142 ? 0.483 -0.348 -8.204 1.00 95.25 142 MET A C 1
ATOM 1129 O O . MET A 1 142 ? 1.699 -0.454 -8.037 1.00 95.25 142 MET A O 1
ATOM 1133 N N . VAL A 1 143 ? -0.222 -1.202 -8.941 1.00 93.50 143 VAL A N 1
ATOM 1134 C CA . VAL A 1 143 ? 0.321 -2.395 -9.595 1.00 93.50 143 VAL A CA 1
ATOM 1135 C C . VAL A 1 143 ? 0.001 -2.383 -11.090 1.00 93.50 143 VAL A C 1
ATOM 1137 O O . VAL A 1 143 ? -0.996 -1.813 -11.541 1.00 93.50 143 VAL A O 1
ATOM 1140 N N . ASN A 1 144 ? 0.874 -2.997 -11.883 1.00 91.44 144 ASN A N 1
ATOM 1141 C CA . ASN A 1 144 ? 0.674 -3.166 -13.324 1.00 91.44 144 ASN A CA 1
ATOM 1142 C C . ASN A 1 144 ? -0.200 -4.386 -13.630 1.00 91.44 144 ASN A C 1
ATOM 1144 O O . ASN A 1 144 ? -1.065 -4.321 -14.500 1.00 91.44 144 ASN A O 1
ATOM 1148 N N . ASN A 1 145 ? 0.015 -5.474 -12.891 1.00 90.69 145 ASN A N 1
ATOM 1149 C CA . ASN A 1 145 ? -0.601 -6.768 -13.101 1.00 90.69 145 ASN A CA 1
ATOM 1150 C C . ASN A 1 145 ? -1.274 -7.251 -11.799 1.00 90.69 145 ASN A C 1
ATOM 1152 O O . ASN A 1 145 ? -0.578 -7.664 -10.861 1.00 90.69 145 ASN A O 1
ATOM 1156 N N . PRO A 1 146 ? -2.616 -7.213 -11.721 1.00 92.62 146 PRO A N 1
ATOM 1157 C CA . PRO A 1 146 ? -3.347 -7.588 -10.515 1.00 92.62 146 PRO A CA 1
ATOM 1158 C C . PRO A 1 146 ? -3.233 -9.087 -10.206 1.00 92.62 146 PRO A C 1
ATOM 1160 O O . PRO A 1 146 ? -3.211 -9.462 -9.035 1.00 92.62 146 PRO A O 1
ATOM 1163 N N . GLU A 1 147 ? -3.100 -9.951 -11.218 1.00 91.38 147 GLU A N 1
ATOM 1164 C CA . GLU A 1 147 ? -2.970 -11.398 -11.013 1.00 91.38 147 GLU A CA 1
ATOM 1165 C C . GLU A 1 147 ? -1.643 -11.756 -10.344 1.00 91.38 147 GLU A C 1
ATOM 1167 O O . GLU A 1 147 ? -1.600 -12.587 -9.434 1.00 91.38 147 GLU A O 1
ATOM 1172 N N . ASN A 1 148 ? -0.552 -11.122 -10.779 1.00 90.69 148 ASN A N 1
ATOM 1173 C CA . ASN A 1 148 ? 0.767 -11.345 -10.197 1.00 90.69 148 ASN A CA 1
ATOM 1174 C C . ASN A 1 148 ? 0.805 -10.878 -8.740 1.00 90.69 148 ASN A C 1
ATOM 1176 O O . ASN A 1 148 ? 1.224 -11.640 -7.866 1.00 90.69 148 ASN A O 1
ATOM 1180 N N . ALA A 1 149 ? 0.286 -9.681 -8.462 1.00 91.56 149 ALA A N 1
ATOM 1181 C CA . ALA A 1 149 ? 0.177 -9.176 -7.099 1.00 91.56 149 ALA A CA 1
ATOM 1182 C C . ALA A 1 149 ? -0.716 -10.081 -6.227 1.00 91.56 149 ALA A C 1
ATOM 1184 O O . ALA A 1 149 ? -0.308 -10.467 -5.132 1.00 91.56 149 ALA A O 1
ATOM 1185 N N . GLY A 1 150 ? -1.873 -10.519 -6.734 1.00 91.25 150 GLY A N 1
ATOM 1186 C CA . GLY A 1 150 ? -2.770 -11.442 -6.030 1.00 91.25 150 GLY A CA 1
ATOM 1187 C C . GLY A 1 150 ? -2.116 -12.789 -5.703 1.00 91.25 150 GLY A C 1
ATOM 1188 O O . GLY A 1 150 ? -2.227 -13.275 -4.577 1.00 91.25 150 GLY A O 1
ATOM 1189 N N . LYS A 1 151 ? -1.348 -13.371 -6.638 1.00 91.12 151 LYS A N 1
ATOM 1190 C CA . LYS A 1 151 ? -0.565 -14.600 -6.401 1.00 91.12 151 LYS A CA 1
ATOM 1191 C C . LYS A 1 151 ? 0.504 -14.413 -5.327 1.00 91.12 151 LYS A C 1
ATOM 1193 O O . LYS A 1 151 ? 0.777 -15.354 -4.583 1.00 91.12 151 LYS A O 1
ATOM 1198 N N . VAL A 1 152 ? 1.141 -13.242 -5.267 1.00 91.44 152 VAL A N 1
ATOM 1199 C CA . VAL A 1 152 ? 2.123 -12.929 -4.222 1.00 91.44 152 VAL A CA 1
ATOM 1200 C C . VAL A 1 152 ? 1.425 -12.835 -2.873 1.00 91.44 152 VAL A C 1
ATOM 1202 O O . VAL A 1 152 ? 1.805 -13.575 -1.970 1.00 91.44 152 VAL A O 1
ATOM 1205 N N . LEU A 1 153 ? 0.380 -12.010 -2.765 1.00 90.38 153 LEU A N 1
ATOM 1206 C CA . LEU A 1 153 ? -0.365 -11.787 -1.524 1.00 90.38 153 LEU A CA 1
ATOM 1207 C C . LEU A 1 153 ? -0.999 -13.074 -0.988 1.00 90.38 153 LEU A C 1
ATOM 1209 O O . LEU A 1 153 ? -0.850 -13.377 0.189 1.00 90.38 153 LEU A O 1
ATOM 1213 N N . GLY A 1 154 ? -1.612 -13.891 -1.848 1.00 86.62 154 GLY A N 1
ATOM 1214 C CA . GLY A 1 154 ? -2.212 -15.168 -1.446 1.00 86.62 154 GLY A CA 1
ATOM 1215 C C . GLY A 1 154 ? -1.205 -16.220 -0.961 1.00 86.62 154 GLY A C 1
ATOM 1216 O O . GLY A 1 154 ? -1.594 -17.189 -0.316 1.00 86.62 154 GLY A O 1
ATOM 1217 N N . LYS A 1 155 ? 0.091 -16.047 -1.257 1.00 86.50 155 LYS A N 1
ATOM 1218 C CA . LYS A 1 155 ? 1.175 -16.920 -0.773 1.00 86.50 155 LYS A CA 1
ATOM 1219 C C . LYS A 1 155 ? 1.893 -16.363 0.453 1.00 86.50 155 LYS A C 1
ATOM 1221 O O . LYS A 1 155 ? 2.753 -17.056 1.001 1.00 86.50 155 LYS A O 1
ATOM 1226 N N . LEU A 1 156 ? 1.609 -15.125 0.852 1.00 83.25 156 LEU A N 1
ATOM 1227 C CA . LEU A 1 156 ? 2.183 -14.559 2.063 1.00 83.25 156 LEU A CA 1
ATOM 1228 C C . LEU A 1 156 ? 1.539 -15.241 3.268 1.00 83.25 156 LEU A C 1
ATOM 1230 O O . LEU A 1 156 ? 0.355 -15.075 3.539 1.00 83.25 156 LEU A O 1
ATOM 1234 N N . LYS A 1 157 ? 2.339 -16.033 3.981 1.00 74.75 157 LYS A N 1
ATOM 1235 C CA . LYS A 1 157 ? 1.989 -16.504 5.317 1.00 74.75 157 LYS A CA 1
ATOM 1236 C C . LYS A 1 157 ? 2.344 -15.382 6.277 1.00 74.75 157 LYS A C 1
ATOM 1238 O O . LYS A 1 157 ? 3.523 -15.136 6.509 1.00 74.75 157 LYS A O 1
ATOM 1243 N N . LEU A 1 158 ? 1.331 -14.667 6.734 1.00 70.06 158 LEU A N 1
ATOM 1244 C CA . LEU A 1 158 ? 1.465 -13.579 7.690 1.00 70.06 158 LEU A CA 1
ATOM 1245 C C . LEU A 1 158 ? 0.632 -13.949 8.913 1.00 70.06 158 LEU A C 1
ATOM 1247 O O . LEU A 1 158 ? -0.405 -14.598 8.775 1.00 70.06 158 LEU A O 1
ATOM 1251 N N . ASP A 1 159 ? 1.091 -13.546 10.094 1.00 70.19 159 ASP A N 1
ATOM 1252 C CA . ASP A 1 159 ? 0.462 -13.919 11.370 1.00 70.19 159 ASP A CA 1
ATOM 1253 C C . ASP A 1 159 ? -0.924 -13.280 11.563 1.00 70.19 159 ASP A C 1
ATOM 1255 O O . ASP A 1 159 ? -1.655 -13.616 12.490 1.00 70.19 159 ASP A O 1
ATOM 1259 N N . ARG A 1 160 ? -1.316 -12.384 10.648 1.00 76.06 160 ARG A N 1
ATOM 1260 C CA . ARG A 1 160 ? -2.569 -11.632 10.677 1.00 76.06 160 ARG A CA 1
ATOM 1261 C C . ARG A 1 160 ? -3.486 -12.003 9.524 1.00 76.06 160 ARG A C 1
ATOM 1263 O O . ARG A 1 160 ? -3.049 -12.260 8.401 1.00 76.06 160 ARG A O 1
ATOM 1270 N N . LYS A 1 161 ? -4.795 -11.960 9.787 1.00 78.94 161 LYS A N 1
ATOM 1271 C CA . LYS A 1 161 ? -5.824 -12.161 8.761 1.00 78.94 161 LYS A CA 1
ATOM 1272 C C . LYS A 1 161 ? -5.867 -10.946 7.838 1.00 78.94 161 LYS A C 1
ATOM 1274 O O . LYS A 1 161 ? -6.425 -9.912 8.185 1.00 78.94 161 LYS A O 1
ATOM 1279 N N . LEU A 1 162 ? -5.297 -11.097 6.651 1.00 83.44 162 LEU A N 1
ATOM 1280 C CA . LEU A 1 162 ? -5.276 -10.054 5.633 1.00 83.44 162 LEU A CA 1
ATOM 1281 C C . LEU A 1 162 ? -6.453 -10.212 4.685 1.00 83.44 162 LEU A C 1
ATOM 1283 O O . LEU A 1 162 ? -6.777 -11.317 4.248 1.00 83.44 162 LEU A O 1
ATOM 1287 N N . GLN A 1 163 ? -7.058 -9.087 4.332 1.00 89.50 163 GLN A N 1
ATOM 1288 C CA . GLN A 1 163 ? -7.961 -8.999 3.194 1.00 89.50 163 GLN A CA 1
ATOM 1289 C C . GLN A 1 163 ? -7.313 -8.101 2.157 1.00 89.50 163 GLN A C 1
ATOM 1291 O O . GLN A 1 163 ? -6.669 -7.116 2.507 1.00 89.50 163 GLN A O 1
ATOM 1296 N N . TYR A 1 164 ? -7.462 -8.433 0.881 1.00 91.19 164 TYR A N 1
ATOM 1297 C CA . TYR A 1 164 ? -7.016 -7.545 -0.177 1.00 91.19 164 TYR A CA 1
ATOM 1298 C C . TYR A 1 164 ? -8.089 -7.393 -1.239 1.00 91.19 164 TYR A C 1
ATOM 1300 O O . TYR A 1 164 ? -8.869 -8.308 -1.505 1.00 91.19 164 TYR A O 1
ATOM 1308 N N . THR A 1 165 ? -8.109 -6.219 -1.851 1.00 93.25 165 THR A N 1
ATOM 1309 C CA . THR A 1 165 ? -8.974 -5.897 -2.977 1.00 93.25 165 THR A CA 1
ATOM 1310 C C . THR A 1 165 ? -8.132 -5.323 -4.107 1.00 93.25 165 THR A C 1
ATOM 1312 O O . THR A 1 165 ? -7.156 -4.606 -3.884 1.00 93.25 165 THR A O 1
ATOM 1315 N N . MET A 1 166 ? -8.495 -5.685 -5.335 1.00 95.12 166 MET A N 1
ATOM 1316 C CA . MET A 1 166 ? -7.880 -5.176 -6.557 1.00 95.12 166 MET A CA 1
ATOM 1317 C C . MET A 1 166 ? -8.936 -4.388 -7.317 1.00 95.12 166 MET A C 1
ATOM 1319 O O . MET A 1 166 ? -9.970 -4.940 -7.692 1.00 95.12 166 MET A O 1
ATOM 1323 N N . ARG A 1 167 ? -8.679 -3.105 -7.557 1.00 95.06 167 ARG A N 1
ATOM 1324 C CA . ARG A 1 167 ? -9.557 -2.232 -8.336 1.00 95.06 167 ARG A CA 1
ATOM 1325 C C . ARG A 1 167 ? -8.763 -1.595 -9.460 1.00 95.06 167 ARG A C 1
ATOM 1327 O O . ARG A 1 167 ? -7.639 -1.154 -9.254 1.00 95.06 167 ARG A O 1
ATOM 1334 N N . GLN A 1 168 ? -9.352 -1.513 -10.644 1.00 95.81 168 GLN A N 1
ATOM 1335 C CA . GLN A 1 168 ? -8.759 -0.725 -11.714 1.00 95.81 168 GLN A CA 1
ATOM 1336 C C . GLN A 1 168 ? -8.811 0.765 -11.336 1.00 95.81 168 GLN A C 1
ATOM 1338 O O . GLN A 1 168 ? -9.877 1.299 -11.047 1.00 95.81 168 GLN A O 1
ATOM 1343 N N . ASP A 1 169 ? -7.658 1.421 -11.328 1.00 95.50 169 ASP A N 1
ATOM 1344 C CA . ASP A 1 169 ? -7.489 2.833 -10.990 1.00 95.50 169 ASP A CA 1
ATOM 1345 C C . ASP A 1 169 ? -6.433 3.471 -11.919 1.00 95.50 169 ASP A C 1
ATOM 1347 O O . ASP A 1 169 ? -5.285 3.697 -11.532 1.00 95.50 169 ASP A O 1
ATOM 1351 N N . PRO A 1 170 ? -6.774 3.721 -13.197 1.00 92.69 170 PRO A N 1
ATOM 1352 C CA . PRO A 1 170 ? -5.828 4.268 -14.169 1.00 92.69 170 PRO A CA 1
ATOM 1353 C C . PRO A 1 170 ? -5.483 5.740 -13.905 1.00 92.69 170 PRO A C 1
ATOM 1355 O O . PRO A 1 170 ? -4.483 6.228 -14.428 1.00 92.69 170 PRO A O 1
ATOM 1358 N N . PHE A 1 171 ? -6.292 6.438 -13.104 1.00 93.19 171 PHE A N 1
ATOM 1359 C CA . PHE A 1 171 ? -6.128 7.858 -12.787 1.00 93.19 171 PHE A CA 1
ATOM 1360 C C . PHE A 1 171 ? -5.502 8.098 -11.414 1.00 93.19 171 PHE A C 1
ATOM 1362 O O . PHE A 1 171 ? -5.291 9.253 -11.040 1.00 93.19 171 PHE A O 1
ATOM 1369 N N . TRP A 1 172 ? -5.152 7.022 -10.701 1.00 93.81 172 TRP A N 1
ATOM 1370 C CA . TRP A 1 172 ? -4.541 7.083 -9.379 1.00 93.81 172 TRP A CA 1
ATOM 1371 C C . TRP A 1 172 ? -5.411 7.871 -8.396 1.00 93.81 172 TRP A C 1
ATOM 1373 O O . TRP A 1 172 ? -4.904 8.640 -7.578 1.00 93.81 172 TRP A O 1
ATOM 1383 N N . THR A 1 173 ? -6.729 7.701 -8.491 1.00 93.25 173 THR A N 1
ATOM 1384 C CA . THR A 1 173 ? -7.705 8.376 -7.639 1.00 93.25 173 THR A CA 1
ATOM 1385 C C . THR A 1 173 ? -7.371 8.157 -6.171 1.00 93.25 173 THR A C 1
ATOM 1387 O O . THR A 1 173 ? -7.349 9.123 -5.419 1.00 93.25 173 THR A O 1
ATOM 1390 N N . GLN A 1 174 ? -6.995 6.934 -5.778 1.00 90.50 174 GLN A N 1
ATOM 1391 C CA . GLN A 1 174 ? -6.656 6.651 -4.383 1.00 90.50 174 GLN A CA 1
ATOM 1392 C C . GLN A 1 174 ? -5.427 7.434 -3.901 1.00 90.50 174 GLN A C 1
ATOM 1394 O O . GLN A 1 174 ? -5.399 7.903 -2.768 1.00 90.50 174 GLN A O 1
ATOM 1399 N N . PHE A 1 175 ? -4.411 7.596 -4.752 1.00 91.19 175 PHE A N 1
ATOM 1400 C CA . PHE A 1 175 ? -3.245 8.413 -4.420 1.00 91.19 175 PHE A CA 1
ATOM 1401 C C . PHE A 1 175 ? -3.610 9.889 -4.296 1.00 91.19 175 PHE A C 1
ATOM 1403 O O . PHE A 1 175 ? -3.174 10.536 -3.353 1.00 91.19 175 PHE A O 1
ATOM 1410 N N . ASN A 1 176 ? -4.403 10.411 -5.234 1.00 91.69 176 ASN A N 1
ATOM 1411 C CA . ASN A 1 176 ? -4.795 11.817 -5.231 1.00 91.69 176 ASN A CA 1
ATOM 1412 C C . ASN A 1 176 ? -5.637 12.149 -3.993 1.00 91.69 176 ASN A C 1
ATOM 1414 O O . ASN A 1 176 ? -5.356 13.148 -3.349 1.00 91.69 176 ASN A O 1
ATOM 1418 N N . THR A 1 177 ? -6.563 11.271 -3.596 1.00 91.12 177 THR A N 1
ATOM 1419 C CA . THR A 1 177 ? -7.309 11.426 -2.339 1.00 91.12 177 THR A CA 1
ATOM 1420 C C . THR A 1 177 ? -6.373 11.475 -1.134 1.00 91.12 177 THR A C 1
ATOM 1422 O O . THR A 1 177 ? -6.507 12.354 -0.301 1.00 91.12 177 THR A O 1
ATOM 1425 N N . LEU A 1 178 ? -5.371 10.591 -1.047 1.00 88.50 178 LEU A N 1
ATOM 1426 C CA . LEU A 1 178 ? -4.403 10.658 0.057 1.00 88.50 178 LEU A CA 1
ATOM 1427 C C . LEU A 1 178 ? -3.545 11.930 0.021 1.00 88.50 178 LEU A C 1
ATOM 1429 O O . LEU A 1 178 ? -3.098 12.385 1.062 1.00 88.50 178 LEU A O 1
ATOM 1433 N N . LEU A 1 179 ? -3.286 12.503 -1.155 1.00 88.69 179 LEU A N 1
ATOM 1434 C CA . LEU A 1 179 ? -2.568 13.773 -1.262 1.00 88.69 179 LEU A CA 1
ATOM 1435 C C . LEU A 1 179 ? -3.399 14.980 -0.817 1.00 88.69 179 LEU A C 1
ATOM 1437 O O . LEU A 1 179 ? -2.797 15.983 -0.449 1.00 88.69 179 LEU A O 1
ATOM 1441 N N . GLU A 1 180 ? -4.728 14.913 -0.902 1.00 89.31 180 GLU A N 1
ATOM 1442 C CA . GLU A 1 180 ? -5.632 15.963 -0.405 1.00 89.31 180 GLU A CA 1
ATOM 1443 C C . GLU A 1 180 ? -5.643 16.025 1.128 1.00 89.31 180 GLU A C 1
ATOM 1445 O O . GLU A 1 180 ? -5.924 17.079 1.687 1.00 89.31 180 GLU A O 1
ATOM 1450 N N . GLU A 1 181 ? -5.280 14.921 1.787 1.00 86.75 181 GLU A N 1
ATOM 1451 C CA . GLU A 1 181 ? -5.180 14.802 3.247 1.00 86.75 181 GLU A CA 1
ATOM 1452 C C . GLU A 1 181 ? -3.773 15.148 3.790 1.00 86.7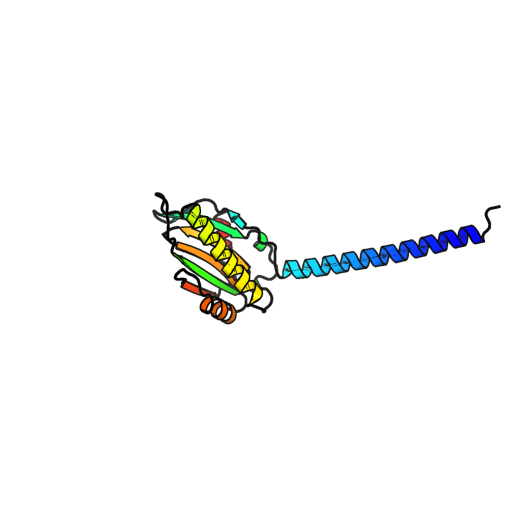5 181 GLU A C 1
ATOM 1454 O O . GLU A 1 181 ? -3.500 14.923 4.968 1.00 86.75 181 GLU A O 1
ATOM 1459 N N . LEU A 1 182 ? -2.853 15.653 2.953 1.00 75.81 182 LEU A N 1
ATOM 1460 C CA . LEU A 1 182 ? -1.565 16.237 3.386 1.00 75.81 182 LEU A CA 1
ATOM 1461 C C . LEU A 1 182 ? -1.728 17.671 3.878 1.00 75.81 182 LEU A C 1
ATOM 1463 O O . LEU A 1 182 ? -0.946 18.064 4.767 1.00 75.81 182 LEU A O 1
#

Sequence (182 aa):
MISITYIIAYVCAGICILALLEKLLGFVAYIRDGWKHVNQLCPNKKLEDLNTFTKGDKLYEGKVNVGLRNYQKRNLLKWCCQVTVPIEEMDEQGLPTEKEKKNLGDLIGAIDLSLRIKCKDVPYPLIVGFVEGNNVCSIYWMVNNPENAGKVLGKLKLDRKLQYTMRQDPFWTQFNTLLEEL

Foldseek 3Di:
DPDPVNVVVVVVVVVVVVVVVVVVVVVVVVVVVVVVVVCLLPPDFDWDKFAFDDDPLKIKIKIFRCSCVPRPVLQLQFKKKKKKFFADDADPRQWHDPVSVVVVVVVLVVLQVLQQVQVPDTSTKDWGMWMTMPRIIITIIRHNDVVSSVVSVVPDPDPTDMDMDMDGHSPPVVSVVRVVRD

Radius of gyration: 24.81 Å; chains: 1; bounding box: 84×44×54 Å

Organism: NCBI:txid2518605

pLDDT: mean 83.64, std 12.11, range [53.22, 96.62]